Protein AF-U4TRA3-F1 (afdb_monomer)

Radius of gyration: 15.45 Å; Cα contacts (8 Å, |Δi|>4): 47; chains: 1; bounding box: 30×32×40 Å

Mean predicted aligned error: 4.51 Å

Nearest PDB structures (foldseek):
  8hkc-assembly1_E  TM=7.683E-01  e=1.034E-02  Escherichia coli K-12
  5e18-assembly1_F  TM=6.734E-01  e=4.552E-01  Thermus thermophilus HB8
  6lts-assembly1_F  TM=6.949E-01  e=6.388E-01  Thermus thermophilus HB8
  7l7b-assembly1_F  TM=5.993E-01  e=5.393E-01  Clostridia bacterium
  7mke-assembly1_L  TM=6.971E-01  e=2.623E+00  Escherichia coli

Secondary structure (DSSP, 8-state):
-PPPHHHHHHHHHHHHHHHHHHHHHHTS-HHHHHHHIIIIISSS----HHHHHHHTT--HHHHHHHHHHHHHHHHHHHT-

Sequence (80 aa):
MAITIADDRRLSNLERNKRVVQECLDNSDNQTITIIYELYIKQHPTLTLQGVADKVNLTPSAVKKRRAKFFEMMRAELGW

InterPro domains:
  IPR006523 Transcription activator RinA [TIGR01636] (1-79)

Solvent-accessible surface area (backbone atoms only — not comparable to full-atom values): 4644 Å² total; per-residue (Å²): 135,82,82,45,77,68,52,52,53,52,51,53,51,51,54,50,51,53,49,51,54,48,54,52,45,74,74,40,54,72,66,52,39,50,50,49,34,46,70,72,64,45,94,74,60,82,53,50,70,59,52,47,12,61,74,69,74,46,53,52,66,56,46,53,51,48,52,49,54,51,51,53,54,47,28,62,77,72,71,105

Structure (mmCIF, N/CA/C/O backbone):
data_AF-U4TRA3-F1
#
_entry.id   AF-U4TRA3-F1
#
loop_
_atom_site.group_PDB
_atom_site.id
_atom_site.type_symbol
_atom_site.label_atom_id
_atom_site.label_alt_id
_atom_site.label_comp_id
_atom_site.label_asym_id
_atom_site.label_entity_id
_atom_site.label_seq_id
_atom_site.pdbx_PDB_ins_code
_atom_site.Cartn_x
_atom_site.Cartn_y
_atom_site.Cartn_z
_atom_site.occupancy
_atom_site.B_iso_or_equiv
_atom_site.auth_seq_id
_atom_site.auth_comp_id
_atom_site.auth_asym_id
_atom_site.auth_atom_id
_atom_site.pdbx_PDB_model_num
ATOM 1 N N . MET A 1 1 ? -12.386 22.760 25.465 1.00 49.88 1 MET A N 1
ATOM 2 C CA . MET A 1 1 ? -12.793 22.139 24.189 1.00 49.88 1 MET A CA 1
ATOM 3 C C . MET A 1 1 ? -13.160 20.702 24.519 1.00 49.88 1 MET A C 1
ATOM 5 O O . MET A 1 1 ? -12.270 19.943 24.871 1.00 49.88 1 MET A O 1
ATOM 9 N N . ALA A 1 2 ? -14.453 20.385 24.604 1.00 64.12 2 ALA A N 1
ATOM 10 C CA . ALA A 1 2 ? -14.902 19.047 24.986 1.00 64.12 2 ALA A CA 1
ATOM 11 C C . ALA A 1 2 ? -14.916 18.169 23.732 1.00 64.12 2 ALA A C 1
ATOM 13 O O . ALA A 1 2 ? -15.637 18.483 22.787 1.00 64.12 2 ALA A O 1
ATOM 14 N N . ILE A 1 3 ? -14.090 17.123 23.709 1.00 64.12 3 ILE A N 1
ATOM 15 C CA . ILE A 1 3 ? -14.181 16.067 22.698 1.00 64.12 3 ILE A CA 1
ATOM 16 C C . ILE A 1 3 ? -15.537 15.391 22.920 1.00 64.12 3 ILE A C 1
ATOM 18 O O . ILE A 1 3 ? -15.858 14.994 24.041 1.00 64.12 3 ILE A O 1
ATOM 22 N N . THR A 1 4 ? -16.392 15.376 21.900 1.00 80.12 4 THR A N 1
ATOM 23 C CA . THR A 1 4 ? -17.720 14.762 22.015 1.00 80.12 4 THR A CA 1
ATOM 24 C C . THR A 1 4 ? -17.610 13.243 21.849 1.00 80.12 4 THR A C 1
ATOM 26 O O . THR A 1 4 ? -16.673 12.753 21.227 1.00 80.12 4 THR A O 1
ATOM 29 N N . ILE A 1 5 ? -18.595 12.469 22.322 1.00 78.69 5 ILE A N 1
ATOM 30 C CA . ILE A 1 5 ? -18.637 10.998 22.127 1.00 78.69 5 ILE A CA 1
ATOM 31 C C . ILE A 1 5 ? -18.508 10.617 20.637 1.00 78.69 5 ILE A C 1
ATOM 33 O O . ILE A 1 5 ? -17.960 9.570 20.283 1.00 78.69 5 ILE A O 1
ATOM 37 N N . ALA A 1 6 ? -19.015 11.469 19.742 1.00 79.88 6 ALA A N 1
ATOM 38 C CA . ALA A 1 6 ? -18.877 11.280 18.304 1.00 79.88 6 ALA A CA 1
ATOM 39 C C . ALA A 1 6 ? -17.421 11.444 17.836 1.00 79.88 6 ALA A C 1
ATOM 41 O O . ALA A 1 6 ? -16.968 10.668 16.994 1.00 79.88 6 ALA A O 1
ATOM 42 N N . ASP A 1 7 ? -16.690 12.409 18.392 1.00 85.19 7 ASP A N 1
ATOM 43 C CA . ASP A 1 7 ? -15.275 12.631 18.091 1.00 85.19 7 ASP A CA 1
ATOM 44 C C . ASP A 1 7 ? -14.409 11.481 18.624 1.00 85.19 7 ASP A C 1
ATOM 46 O O . ASP A 1 7 ? -13.566 10.975 17.883 1.00 85.19 7 ASP A O 1
ATOM 50 N N . ASP A 1 8 ? -14.694 10.978 19.830 1.00 87.00 8 ASP A N 1
ATOM 51 C CA . ASP A 1 8 ? -14.027 9.794 20.398 1.00 87.00 8 ASP A CA 1
ATOM 52 C C . ASP A 1 8 ? -14.217 8.554 19.515 1.00 87.00 8 ASP A C 1
ATOM 54 O O . ASP A 1 8 ? -13.264 7.833 19.210 1.00 87.00 8 ASP A O 1
ATOM 58 N N . ARG A 1 9 ? -15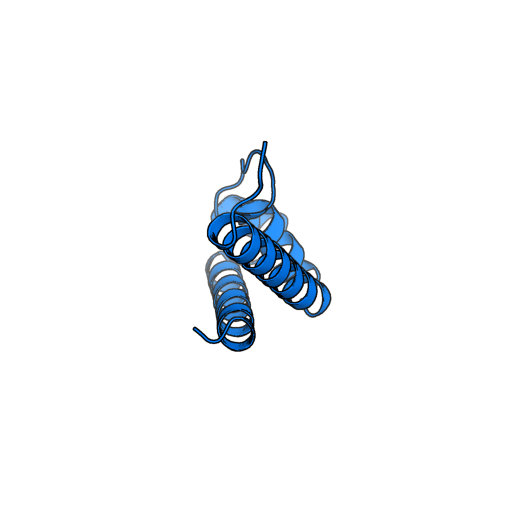.445 8.313 19.031 1.00 86.12 9 ARG A N 1
ATOM 59 C CA . ARG A 1 9 ? -15.725 7.195 18.116 1.00 86.12 9 ARG A CA 1
ATOM 60 C C . ARG A 1 9 ? -14.964 7.345 16.796 1.00 86.12 9 ARG A C 1
ATOM 62 O O . ARG A 1 9 ? -14.457 6.357 16.265 1.00 86.12 9 ARG A O 1
ATOM 69 N N . ARG A 1 10 ? -14.885 8.561 16.245 1.00 88.94 10 ARG A N 1
ATOM 70 C CA . ARG A 1 10 ? -14.132 8.828 15.007 1.00 88.94 10 ARG A CA 1
ATOM 71 C C . ARG A 1 10 ? -12.638 8.607 15.213 1.00 88.94 10 ARG A C 1
ATOM 73 O O . ARG A 1 10 ? -12.019 7.968 14.366 1.00 88.94 10 ARG A O 1
ATOM 80 N N . LEU A 1 11 ? -12.087 9.078 16.330 1.00 92.25 11 LEU A N 1
ATOM 81 C CA . LEU A 1 11 ? -10.683 8.885 16.678 1.00 92.25 11 LEU A CA 1
ATOM 82 C C . LEU A 1 11 ? -10.353 7.398 16.845 1.00 92.25 11 LEU A C 1
ATOM 84 O O . LEU A 1 11 ? -9.432 6.905 16.201 1.00 92.25 11 LEU A O 1
ATOM 88 N N . SER A 1 12 ? -11.166 6.661 17.606 1.00 91.44 12 SER A N 1
ATOM 89 C CA . SER A 1 12 ? -10.986 5.220 17.810 1.00 91.44 12 SER A CA 1
ATOM 90 C C . SER A 1 12 ? -11.020 4.433 16.492 1.00 91.44 12 SER A C 1
ATOM 92 O O . SER A 1 12 ? -10.192 3.550 16.263 1.00 91.44 12 SER A O 1
ATOM 94 N N . ASN A 1 13 ? -11.918 4.796 15.570 1.00 91.44 13 ASN A N 1
ATOM 95 C CA . ASN A 1 13 ? -11.963 4.187 14.240 1.00 91.44 13 ASN A CA 1
ATOM 96 C C . ASN A 1 13 ? -10.714 4.510 13.406 1.00 91.44 13 ASN A C 1
ATOM 98 O O . ASN A 1 13 ? -10.203 3.632 12.713 1.00 91.44 13 ASN A O 1
ATOM 102 N N . LEU A 1 14 ? -10.199 5.743 13.468 1.00 93.38 14 LEU A N 1
ATOM 103 C CA . LEU A 1 14 ? -8.958 6.113 12.779 1.00 93.38 14 LEU A CA 1
ATOM 104 C C . LEU A 1 14 ? -7.757 5.332 13.320 1.00 93.38 14 LEU A C 1
ATOM 106 O O . LEU A 1 14 ? -6.951 4.831 12.536 1.00 93.38 14 LEU A O 1
ATOM 110 N N . GLU A 1 15 ? -7.654 5.184 14.640 1.00 94.50 15 GLU A N 1
ATOM 111 C CA . GLU A 1 15 ? -6.603 4.393 15.284 1.00 94.50 15 GLU A CA 1
ATOM 112 C C . GLU A 1 15 ? -6.688 2.914 14.906 1.00 94.50 15 GLU A C 1
ATOM 114 O O . GLU A 1 15 ? -5.671 2.310 14.555 1.00 94.50 15 GLU A O 1
ATOM 119 N N . ARG A 1 16 ? -7.899 2.339 14.913 1.00 93.44 16 ARG A N 1
ATOM 120 C CA . ARG A 1 16 ? -8.136 0.965 14.457 1.00 93.44 16 ARG A CA 1
ATOM 121 C C . ARG A 1 16 ? -7.708 0.787 13.003 1.00 93.44 16 ARG A C 1
ATOM 123 O O . ARG A 1 16 ? -6.960 -0.138 12.707 1.00 93.44 16 ARG A O 1
ATOM 130 N N . ASN A 1 17 ? -8.139 1.677 12.112 1.00 93.50 17 ASN A N 1
ATOM 131 C CA . ASN A 1 17 ? -7.795 1.594 10.694 1.00 93.50 17 ASN A CA 1
ATOM 132 C C . ASN A 1 17 ? -6.281 1.696 10.483 1.00 93.50 17 ASN A C 1
ATOM 134 O O . ASN A 1 17 ? -5.712 0.912 9.730 1.00 93.50 17 ASN A O 1
ATOM 138 N N . LYS A 1 18 ? -5.614 2.619 11.188 1.00 94.31 18 LYS A N 1
ATOM 139 C CA . LYS A 1 18 ? -4.152 2.748 11.154 1.00 94.31 18 LYS A CA 1
ATOM 140 C C . LYS A 1 18 ? -3.463 1.458 11.608 1.00 94.31 18 LYS A C 1
ATOM 142 O O . LYS A 1 18 ? -2.509 1.037 10.960 1.00 94.31 18 LYS A O 1
ATOM 147 N N . ARG A 1 19 ? -3.942 0.836 12.691 1.00 95.50 19 ARG A N 1
ATOM 148 C CA . ARG A 1 19 ? -3.398 -0.431 13.202 1.00 95.50 19 ARG A CA 1
ATOM 149 C C . ARG A 1 19 ? -3.520 -1.548 12.168 1.00 95.50 19 ARG A C 1
ATOM 151 O O . ARG A 1 19 ? -2.517 -2.168 11.850 1.00 95.50 19 ARG A O 1
ATOM 158 N N . VAL A 1 20 ? -4.706 -1.732 11.591 1.00 94.81 20 VAL A N 1
ATOM 159 C CA . VAL A 1 20 ? -4.948 -2.777 10.583 1.00 94.81 20 VAL A CA 1
ATOM 160 C C . VAL A 1 20 ? -4.079 -2.576 9.339 1.00 94.81 20 VAL A C 1
ATOM 162 O O . VAL A 1 20 ? -3.500 -3.531 8.827 1.00 94.81 20 VAL A O 1
ATOM 165 N N . VAL A 1 21 ? -3.934 -1.333 8.862 1.00 94.56 21 VAL A N 1
ATOM 166 C CA . VAL A 1 21 ? -3.032 -1.023 7.739 1.00 94.56 21 VAL A CA 1
ATOM 167 C C . VAL A 1 21 ? -1.590 -1.407 8.076 1.00 94.56 21 VAL A C 1
ATOM 169 O O . VAL A 1 21 ? -0.915 -1.994 7.232 1.00 94.56 21 VAL A O 1
ATOM 172 N N . GLN A 1 22 ? -1.126 -1.104 9.291 1.00 95.31 22 GLN A N 1
ATOM 173 C CA . GLN A 1 22 ? 0.225 -1.453 9.730 1.00 95.31 22 GLN A CA 1
ATOM 174 C C . GLN A 1 22 ? 0.421 -2.972 9.801 1.00 95.31 22 GLN A C 1
ATOM 176 O O . GLN A 1 22 ? 1.373 -3.478 9.222 1.00 95.31 22 GLN A O 1
ATOM 181 N N . GLU A 1 23 ? -0.513 -3.709 10.402 1.00 95.19 23 GLU A N 1
ATOM 182 C CA . GLU A 1 23 ? -0.465 -5.176 10.471 1.00 95.19 23 GLU A CA 1
ATOM 183 C C . GLU A 1 23 ? -0.465 -5.815 9.072 1.00 95.19 23 GLU A C 1
ATOM 185 O O . GLU A 1 23 ? 0.277 -6.763 8.809 1.00 95.19 23 GLU A O 1
ATOM 190 N N . CYS A 1 24 ? -1.241 -5.274 8.128 1.00 95.75 24 CYS A N 1
ATOM 191 C CA . CYS A 1 24 ? -1.224 -5.731 6.737 1.00 95.75 24 CYS A CA 1
ATOM 192 C C . CYS A 1 24 ? 0.136 -5.491 6.063 1.00 95.75 24 CYS A C 1
ATOM 194 O O . CYS A 1 24 ? 0.583 -6.320 5.266 1.00 95.75 24 CYS A O 1
ATOM 196 N N . LEU A 1 25 ? 0.790 -4.361 6.348 1.00 96.00 25 LEU A N 1
ATOM 197 C CA . LEU A 1 25 ? 2.127 -4.055 5.834 1.00 96.00 25 LEU A CA 1
ATOM 198 C C . LEU A 1 25 ? 3.183 -4.972 6.452 1.00 96.00 25 LEU A C 1
ATOM 200 O O . LEU A 1 25 ? 4.004 -5.505 5.711 1.00 96.00 25 LEU A O 1
ATOM 204 N N . ASP A 1 26 ? 3.122 -5.207 7.761 1.00 95.38 26 ASP A N 1
ATOM 205 C CA . ASP A 1 26 ? 4.076 -6.050 8.490 1.00 95.38 26 ASP A CA 1
ATOM 206 C C . ASP A 1 26 ? 4.022 -7.515 8.017 1.00 95.38 26 ASP A C 1
ATOM 208 O O . ASP A 1 26 ? 5.044 -8.197 7.965 1.00 95.38 26 ASP A O 1
ATOM 212 N N . ASN A 1 27 ? 2.842 -7.981 7.595 1.00 94.31 27 ASN A N 1
ATOM 213 C CA . ASN A 1 27 ? 2.635 -9.316 7.023 1.00 94.31 27 ASN A CA 1
ATOM 214 C C . ASN A 1 27 ? 2.865 -9.394 5.499 1.00 94.31 27 ASN A C 1
ATOM 216 O O . ASN A 1 27 ? 2.691 -10.457 4.894 1.00 94.31 27 ASN A O 1
ATOM 220 N N . SER A 1 28 ? 3.225 -8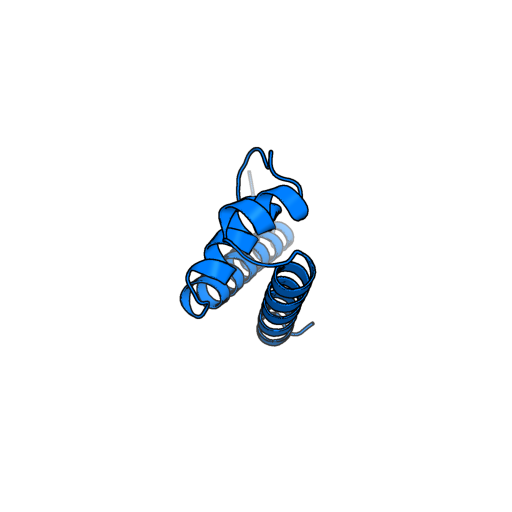.285 4.849 1.00 95.81 28 SER A N 1
ATOM 221 C CA . SER A 1 28 ? 3.453 -8.226 3.403 1.00 95.81 28 SER A CA 1
ATOM 222 C C . SER A 1 28 ? 4.931 -8.374 3.043 1.00 95.81 28 SER A C 1
ATOM 224 O O . SER A 1 28 ? 5.831 -8.014 3.793 1.00 95.81 28 SER A O 1
ATOM 226 N N . ASP A 1 29 ? 5.208 -8.868 1.835 1.00 96.00 29 ASP A N 1
ATOM 227 C CA . ASP A 1 29 ? 6.577 -8.926 1.327 1.00 96.00 29 ASP A CA 1
ATOM 228 C C . ASP A 1 29 ? 7.107 -7.534 0.939 1.00 96.00 29 ASP A C 1
ATOM 230 O O . ASP A 1 29 ? 6.343 -6.640 0.568 1.00 96.00 29 ASP A O 1
ATOM 234 N N . ASN A 1 30 ? 8.434 -7.366 0.951 1.00 96.19 30 ASN A N 1
ATOM 235 C CA . ASN A 1 30 ? 9.096 -6.069 0.747 1.00 96.19 30 ASN A CA 1
ATOM 236 C C . ASN A 1 30 ? 8.686 -5.357 -0.562 1.00 96.19 30 ASN A C 1
ATOM 238 O O . ASN A 1 30 ? 8.578 -4.131 -0.620 1.00 96.19 30 ASN A O 1
ATOM 242 N N . GLN A 1 31 ? 8.407 -6.122 -1.623 1.00 96.25 31 GLN A N 1
ATOM 243 C CA . GLN A 1 31 ? 7.941 -5.565 -2.896 1.00 96.25 31 GLN A CA 1
ATOM 244 C C . GLN A 1 31 ? 6.533 -4.983 -2.753 1.00 96.25 31 GLN A C 1
ATOM 246 O O . GLN A 1 31 ? 6.272 -3.870 -3.204 1.00 96.25 31 GLN A O 1
ATOM 251 N N . THR A 1 32 ? 5.632 -5.711 -2.092 1.00 97.06 32 THR A N 1
ATOM 252 C CA . THR A 1 32 ? 4.267 -5.253 -1.805 1.00 97.06 32 THR A CA 1
ATOM 253 C C . THR A 1 32 ? 4.276 -4.028 -0.889 1.00 97.06 32 THR A C 1
ATOM 255 O O . THR A 1 32 ? 3.590 -3.056 -1.200 1.00 97.06 32 THR A O 1
ATOM 258 N N . ILE A 1 33 ? 5.112 -4.008 0.156 1.00 97.56 33 ILE A N 1
ATOM 259 C CA . ILE A 1 33 ? 5.299 -2.829 1.020 1.00 97.56 33 ILE A CA 1
ATOM 260 C C . ILE A 1 33 ? 5.730 -1.617 0.185 1.00 97.56 33 ILE A C 1
ATOM 262 O O . ILE A 1 33 ? 5.110 -0.558 0.268 1.00 97.56 33 ILE A O 1
ATOM 266 N N . THR A 1 34 ? 6.740 -1.779 -0.676 1.00 97.19 34 THR A N 1
ATOM 267 C CA . THR A 1 34 ? 7.232 -0.697 -1.546 1.00 97.19 34 THR A CA 1
ATOM 268 C C . THR A 1 34 ? 6.140 -0.182 -2.487 1.00 97.19 34 THR A C 1
ATOM 270 O O . THR A 1 34 ? 5.979 1.029 -2.642 1.00 97.19 34 THR A O 1
ATOM 273 N N . ILE A 1 35 ? 5.357 -1.087 -3.086 1.00 97.19 35 ILE A N 1
ATOM 274 C CA . ILE A 1 35 ? 4.232 -0.737 -3.962 1.00 97.19 35 ILE A CA 1
ATOM 275 C C . ILE A 1 35 ? 3.195 0.102 -3.210 1.00 97.19 35 ILE A C 1
ATOM 277 O O . ILE A 1 35 ? 2.775 1.146 -3.708 1.00 97.19 35 ILE A O 1
ATOM 281 N N . ILE A 1 36 ? 2.763 -0.349 -2.030 1.00 97.19 36 ILE A N 1
ATOM 282 C CA . ILE A 1 36 ? 1.736 0.350 -1.250 1.00 97.19 36 ILE A CA 1
ATOM 283 C C . ILE A 1 36 ? 2.264 1.693 -0.747 1.00 97.19 36 ILE A C 1
ATOM 285 O O . ILE A 1 36 ? 1.553 2.695 -0.825 1.00 97.19 36 ILE A O 1
ATOM 289 N N . TYR A 1 37 ? 3.521 1.742 -0.307 1.00 96.69 37 TYR A N 1
ATOM 290 C CA . TYR A 1 37 ? 4.127 2.971 0.180 1.00 96.69 37 TYR A CA 1
ATOM 291 C C . TYR A 1 37 ? 4.194 4.053 -0.901 1.00 96.69 37 TYR A C 1
ATOM 293 O O . TYR A 1 37 ? 3.697 5.159 -0.688 1.00 96.69 37 TYR A O 1
ATOM 301 N N . GLU A 1 38 ? 4.753 3.736 -2.073 1.00 96.44 38 GLU A N 1
ATOM 302 C CA . GLU A 1 38 ? 4.918 4.709 -3.161 1.00 96.44 38 GLU A CA 1
ATOM 303 C C . GLU A 1 38 ? 3.587 5.197 -3.738 1.00 96.44 38 GLU A C 1
ATOM 305 O O . GLU A 1 38 ? 3.506 6.345 -4.172 1.00 96.44 38 GLU A O 1
ATOM 310 N N . LEU A 1 39 ? 2.552 4.348 -3.744 1.00 95.06 39 LEU A N 1
ATOM 311 C CA . LEU A 1 39 ? 1.248 4.691 -4.315 1.00 95.06 39 LEU A CA 1
ATOM 312 C C . LEU A 1 39 ? 0.302 5.390 -3.330 1.00 95.06 39 LEU A C 1
ATOM 314 O O . LEU A 1 39 ? -0.521 6.185 -3.779 1.00 95.06 39 LEU A O 1
ATOM 318 N N . TYR A 1 40 ? 0.366 5.074 -2.031 1.00 94.25 40 TYR A N 1
ATOM 319 C CA . TYR A 1 40 ? -0.684 5.460 -1.074 1.00 94.25 40 TYR A CA 1
ATOM 320 C C . TYR A 1 40 ? -0.194 6.153 0.201 1.00 94.25 40 TYR A C 1
ATOM 322 O O . TYR A 1 40 ? -0.947 6.940 0.766 1.00 94.25 40 TYR A O 1
ATOM 330 N N . ILE A 1 41 ? 1.019 5.863 0.684 1.00 93.25 41 ILE A N 1
ATOM 331 C CA . ILE A 1 41 ? 1.490 6.355 1.998 1.00 93.25 41 ILE A CA 1
ATOM 332 C C . ILE A 1 41 ? 2.406 7.568 1.848 1.00 93.25 41 ILE A C 1
ATOM 334 O O . ILE A 1 41 ? 2.393 8.474 2.681 1.00 93.25 41 ILE A O 1
ATOM 338 N N . LYS A 1 42 ? 3.219 7.592 0.792 1.00 94.44 42 LYS A N 1
ATOM 339 C CA . LYS A 1 42 ? 4.151 8.680 0.518 1.00 94.44 42 LYS A CA 1
ATOM 340 C C . LYS A 1 42 ? 3.399 10.009 0.431 1.00 94.44 42 LYS A C 1
ATOM 342 O O . LYS A 1 42 ? 2.465 10.141 -0.349 1.00 94.44 42 LYS A O 1
ATOM 347 N N . GLN A 1 43 ? 3.844 11.009 1.194 1.00 91.25 43 GLN A N 1
ATOM 348 C CA . GLN A 1 43 ? 3.180 12.318 1.303 1.00 91.25 43 GLN A CA 1
ATOM 349 C C . GLN A 1 43 ? 2.988 13.019 -0.053 1.00 91.25 43 GLN A C 1
ATOM 351 O O . GLN A 1 43 ? 1.976 13.676 -0.285 1.00 91.25 43 GLN A O 1
ATOM 356 N N . HIS A 1 44 ? 3.954 12.847 -0.957 1.00 92.44 44 HIS A N 1
ATOM 357 C CA . HIS A 1 44 ? 3.917 13.362 -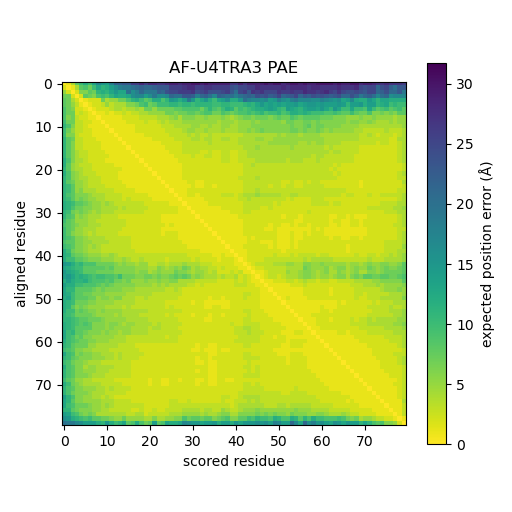2.322 1.00 92.44 44 HIS A CA 1
ATOM 358 C C . HIS A 1 44 ? 4.206 12.213 -3.303 1.00 92.44 44 HIS A C 1
ATOM 360 O O . HIS A 1 44 ? 5.367 11.996 -3.670 1.00 92.44 44 HIS A O 1
ATOM 366 N N . PRO A 1 45 ? 3.185 11.423 -3.690 1.00 90.69 45 PRO A N 1
ATOM 367 C CA . PRO A 1 45 ? 3.340 10.347 -4.661 1.00 90.69 45 PRO A CA 1
ATOM 368 C C . PRO A 1 45 ? 3.718 10.930 -6.024 1.00 90.69 45 PRO A C 1
ATOM 370 O O . PRO A 1 45 ? 2.936 11.636 -6.654 1.00 90.69 45 PRO A O 1
ATOM 373 N N . THR A 1 46 ? 4.939 10.656 -6.475 1.00 93.00 46 THR A N 1
ATOM 374 C CA . THR A 1 46 ? 5.456 11.128 -7.771 1.00 93.00 46 THR A CA 1
ATOM 375 C C . THR A 1 46 ? 5.448 10.045 -8.841 1.00 93.00 46 THR A C 1
ATOM 377 O O . THR A 1 46 ? 5.564 10.343 -10.027 1.00 93.00 46 THR A O 1
ATOM 380 N N . LEU A 1 47 ? 5.337 8.780 -8.431 1.00 93.62 47 LEU A N 1
ATOM 381 C CA . LEU A 1 47 ? 5.388 7.645 -9.336 1.00 93.62 47 LEU A CA 1
ATOM 382 C C . LEU A 1 47 ? 3.983 7.242 -9.766 1.00 93.62 47 LEU A C 1
ATOM 384 O O . LEU A 1 47 ? 3.077 7.067 -8.954 1.00 93.62 47 LEU A O 1
ATOM 388 N N . THR A 1 48 ? 3.826 7.040 -11.070 1.00 94.62 48 THR A N 1
ATOM 389 C CA . THR A 1 48 ? 2.661 6.347 -11.617 1.00 94.62 48 THR A CA 1
ATOM 390 C C . THR A 1 48 ? 2.766 4.852 -11.319 1.00 94.62 48 THR A C 1
ATOM 392 O O . THR A 1 48 ? 3.820 4.348 -10.932 1.00 94.62 48 THR A O 1
ATOM 395 N N . LEU A 1 49 ? 1.693 4.099 -11.568 1.00 93.88 49 LEU A N 1
ATOM 396 C CA . LEU A 1 49 ? 1.732 2.637 -11.484 1.00 93.88 49 LEU A CA 1
ATOM 397 C C . LEU A 1 49 ? 2.879 2.034 -12.323 1.00 93.88 49 LEU A C 1
ATOM 399 O O . LEU A 1 49 ? 3.517 1.086 -11.874 1.00 93.88 49 LEU A O 1
ATOM 403 N N . GLN A 1 50 ? 3.142 2.593 -13.512 1.00 95.62 50 GLN A N 1
ATOM 404 C CA . GLN A 1 50 ? 4.270 2.183 -14.351 1.00 95.62 50 GLN A CA 1
ATOM 405 C C . GLN A 1 50 ? 5.603 2.503 -13.668 1.00 95.62 50 GLN A C 1
ATOM 407 O O . GLN A 1 50 ? 6.428 1.613 -13.523 1.00 95.62 50 GLN A O 1
ATOM 412 N N . GLY A 1 51 ? 5.773 3.727 -13.157 1.00 96.50 51 GLY A N 1
ATOM 413 C CA . GLY A 1 51 ? 7.004 4.115 -12.463 1.00 96.50 51 GLY A CA 1
ATOM 414 C C . GLY A 1 51 ? 7.285 3.278 -11.210 1.00 96.50 51 GLY A C 1
ATOM 415 O O . GLY A 1 51 ? 8.436 2.972 -10.910 1.00 96.50 51 GLY A O 1
ATOM 416 N N . VAL A 1 52 ? 6.243 2.849 -10.491 1.00 97.00 52 VAL A N 1
ATOM 417 C CA . VAL A 1 52 ? 6.390 1.894 -9.383 1.00 97.00 52 VAL A CA 1
ATOM 418 C C . VAL A 1 52 ? 6.797 0.517 -9.897 1.00 97.00 52 VAL A C 1
ATOM 420 O O . VAL A 1 52 ? 7.676 -0.095 -9.301 1.00 97.00 52 VAL A O 1
ATOM 423 N N . ALA A 1 53 ? 6.198 0.042 -10.992 1.00 97.19 53 ALA A N 1
ATOM 424 C CA . ALA A 1 53 ? 6.543 -1.236 -11.615 1.00 97.19 53 ALA A CA 1
ATOM 425 C C . ALA A 1 53 ? 8.020 -1.288 -12.028 1.00 97.19 53 ALA A C 1
ATOM 427 O O . ALA A 1 53 ? 8.712 -2.245 -11.677 1.00 97.19 53 ALA A O 1
ATOM 428 N N . ASP A 1 54 ? 8.513 -0.215 -12.646 1.00 96.81 54 ASP A N 1
ATOM 429 C CA . ASP A 1 54 ? 9.918 -0.066 -13.018 1.00 96.81 54 ASP A CA 1
ATOM 430 C C . ASP A 1 54 ? 10.816 -0.066 -11.767 1.00 96.81 54 ASP A C 1
ATOM 432 O O . ASP A 1 54 ? 11.802 -0.797 -11.709 1.00 96.81 54 ASP A O 1
ATOM 436 N N . LYS A 1 55 ? 10.436 0.670 -10.710 1.00 95.81 55 LYS A N 1
ATOM 437 C CA . LYS A 1 55 ? 11.191 0.733 -9.443 1.00 95.81 55 LYS A CA 1
ATOM 438 C C . LYS A 1 55 ? 11.342 -0.627 -8.761 1.00 95.81 55 LYS A C 1
ATOM 440 O O . LYS A 1 55 ? 12.376 -0.898 -8.154 1.00 95.81 55 LYS A O 1
ATOM 445 N N . VAL A 1 56 ? 10.306 -1.459 -8.813 1.00 96.06 56 VAL A N 1
ATOM 446 C CA . VAL A 1 56 ? 10.305 -2.772 -8.157 1.00 96.06 56 VAL A CA 1
ATOM 447 C C . VAL A 1 56 ? 10.709 -3.912 -9.104 1.00 96.06 56 VAL A C 1
ATOM 449 O O . VAL A 1 56 ? 10.727 -5.066 -8.693 1.00 96.06 56 VAL A O 1
ATOM 452 N N . ASN A 1 57 ? 11.088 -3.606 -10.351 1.00 96.69 57 ASN A N 1
ATOM 453 C CA . ASN A 1 57 ? 11.435 -4.581 -11.392 1.00 96.69 57 ASN A CA 1
ATOM 454 C C . ASN A 1 57 ? 10.328 -5.626 -11.641 1.00 96.69 57 ASN A C 1
ATOM 456 O O . ASN A 1 57 ? 10.593 -6.819 -11.800 1.00 96.69 57 ASN A O 1
ATOM 460 N N . LEU A 1 58 ? 9.067 -5.185 -11.668 1.00 95.88 58 LEU A N 1
ATOM 461 C CA . LEU A 1 58 ? 7.907 -6.028 -11.963 1.00 95.88 58 LEU A CA 1
ATOM 462 C C . LEU A 1 58 ? 7.123 -5.479 -13.152 1.00 95.88 58 LEU A C 1
ATOM 464 O O . LEU A 1 58 ? 7.211 -4.309 -13.502 1.00 95.88 58 LEU A O 1
ATOM 468 N N . THR A 1 59 ? 6.274 -6.314 -13.749 1.00 97.25 59 THR A N 1
ATOM 469 C CA . THR A 1 59 ? 5.312 -5.822 -14.739 1.00 97.25 59 THR A CA 1
ATOM 470 C C . THR A 1 59 ? 4.189 -5.029 -14.054 1.00 97.25 59 THR A C 1
ATOM 472 O O . THR A 1 59 ? 3.792 -5.358 -12.928 1.00 97.25 59 THR A O 1
ATOM 475 N N . PRO A 1 60 ? 3.574 -4.043 -14.732 1.00 96.38 60 PRO A N 1
ATOM 476 C CA . PRO A 1 60 ? 2.439 -3.296 -14.180 1.00 96.38 60 PRO A CA 1
ATOM 477 C C . PRO A 1 60 ? 1.277 -4.200 -13.760 1.00 96.38 60 PRO A C 1
ATOM 479 O O . PRO A 1 60 ? 0.604 -3.944 -12.763 1.00 96.38 60 PRO A O 1
ATOM 482 N N . SER A 1 61 ? 1.051 -5.294 -14.490 1.00 97.25 61 SER A N 1
ATOM 483 C CA . SER A 1 61 ? 0.043 -6.303 -14.153 1.00 97.25 61 SER A CA 1
ATOM 484 C C . SER A 1 61 ? 0.362 -7.024 -12.841 1.00 97.25 61 SER A C 1
ATOM 486 O O . SER A 1 61 ? -0.538 -7.233 -12.025 1.00 97.25 61 SER A O 1
ATOM 488 N N . ALA A 1 62 ? 1.632 -7.358 -12.593 1.00 96.75 62 ALA A N 1
ATOM 489 C CA . ALA A 1 62 ? 2.057 -7.954 -11.329 1.00 96.75 62 ALA A CA 1
ATOM 490 C C . ALA A 1 62 ? 1.885 -6.973 -10.157 1.00 96.75 62 ALA A C 1
ATOM 492 O O . ALA A 1 62 ? 1.370 -7.365 -9.109 1.00 96.75 62 ALA A O 1
ATOM 493 N N . VAL A 1 63 ? 2.213 -5.691 -10.355 1.00 97.12 63 VAL A N 1
ATOM 494 C CA . VAL A 1 63 ? 1.959 -4.629 -9.366 1.00 97.12 63 VAL A CA 1
ATOM 495 C C . VAL A 1 63 ? 0.465 -4.507 -9.061 1.00 97.12 63 VAL A C 1
ATOM 497 O O . VAL A 1 63 ? 0.077 -4.524 -7.893 1.00 97.12 63 VAL A O 1
ATOM 500 N N . LYS A 1 64 ? -0.399 -4.464 -10.089 1.00 96.88 64 LYS A N 1
ATOM 501 C CA . LYS A 1 64 ? -1.865 -4.432 -9.908 1.00 96.88 64 LYS A CA 1
ATOM 502 C C . LYS A 1 64 ? -2.362 -5.625 -9.098 1.00 96.88 64 LYS A C 1
ATOM 504 O O . LYS A 1 64 ? -3.181 -5.435 -8.202 1.00 96.88 64 LYS A O 1
ATOM 509 N N . LYS A 1 65 ? -1.869 -6.832 -9.393 1.00 97.06 65 LYS A N 1
ATOM 510 C CA . LYS 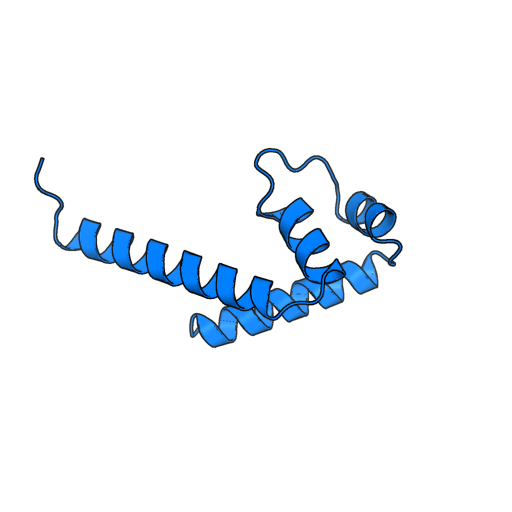A 1 65 ? -2.270 -8.062 -8.696 1.00 97.06 65 LYS A CA 1
ATOM 511 C C . LYS A 1 65 ? -1.853 -8.045 -7.224 1.00 97.06 65 LYS A C 1
ATOM 513 O O . LYS A 1 65 ? -2.673 -8.355 -6.366 1.00 97.06 65 LYS A O 1
ATOM 518 N N . ARG A 1 66 ? -0.610 -7.653 -6.926 1.00 96.44 66 ARG A N 1
ATOM 519 C CA . ARG A 1 66 ? -0.105 -7.528 -5.545 1.00 96.44 66 ARG A CA 1
ATOM 520 C C . ARG A 1 66 ? -0.898 -6.497 -4.752 1.00 96.44 66 ARG A C 1
ATOM 522 O O . ARG A 1 66 ? -1.363 -6.791 -3.658 1.00 96.44 66 ARG A O 1
ATOM 529 N N . ARG A 1 67 ? -1.138 -5.334 -5.358 1.00 95.94 67 ARG A N 1
ATOM 530 C CA . ARG A 1 67 ? -1.974 -4.274 -4.794 1.00 95.94 67 ARG A CA 1
ATOM 531 C C . ARG A 1 67 ? -3.393 -4.756 -4.496 1.00 95.94 67 ARG A C 1
ATOM 533 O O . ARG A 1 67 ? -3.894 -4.511 -3.410 1.00 95.94 67 ARG A O 1
ATOM 540 N N . ALA A 1 68 ? -4.035 -5.445 -5.441 1.00 96.31 68 ALA A N 1
ATOM 541 C CA . ALA A 1 68 ? -5.373 -5.995 -5.235 1.00 96.31 68 ALA A CA 1
ATOM 542 C C . ALA A 1 68 ? -5.389 -6.982 -4.061 1.00 96.31 68 ALA A C 1
ATOM 544 O O . ALA A 1 68 ? -6.203 -6.833 -3.160 1.00 96.31 68 ALA A O 1
ATOM 545 N N . LYS A 1 69 ? -4.430 -7.917 -4.013 1.00 95.94 69 LYS A N 1
ATOM 546 C CA . LYS A 1 69 ? -4.303 -8.867 -2.901 1.00 95.94 69 LYS A CA 1
ATOM 547 C C . LYS A 1 69 ? -4.120 -8.161 -1.551 1.00 95.94 69 LYS A C 1
ATOM 549 O O . LYS A 1 69 ? -4.735 -8.576 -0.579 1.00 95.94 69 LYS A O 1
ATOM 554 N N . PHE A 1 70 ? -3.319 -7.095 -1.495 1.00 96.19 70 PHE A N 1
ATOM 555 C CA . PHE A 1 70 ? -3.162 -6.283 -0.286 1.00 96.19 70 PHE A CA 1
ATOM 556 C C . PHE A 1 70 ? -4.493 -5.685 0.181 1.00 96.19 70 PHE A C 1
ATOM 558 O O . PHE A 1 70 ? -4.851 -5.817 1.347 1.00 96.19 70 PHE A O 1
ATOM 565 N N . PHE A 1 71 ? -5.258 -5.08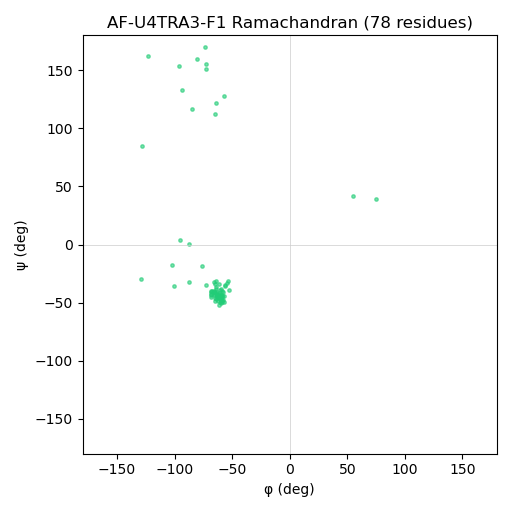2 -0.733 1.00 95.06 71 PHE A N 1
ATOM 566 C CA . PHE A 1 71 ? -6.565 -4.520 -0.392 1.00 95.06 71 PHE A CA 1
ATOM 567 C C . PHE A 1 71 ? -7.583 -5.580 0.035 1.00 95.06 71 PHE A C 1
ATOM 569 O O . PHE A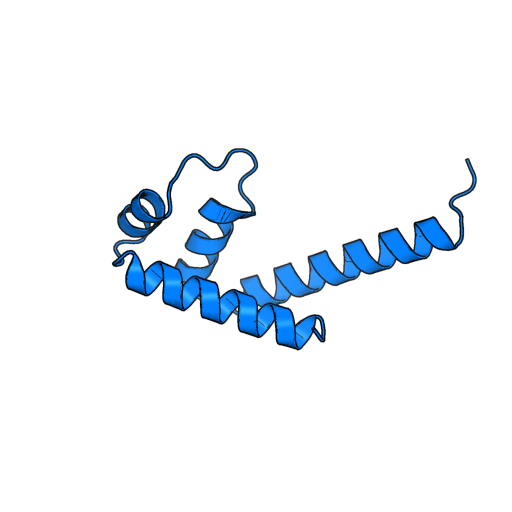 1 71 ? -8.380 -5.296 0.921 1.00 95.06 71 PHE A O 1
ATOM 576 N N . GLU A 1 72 ? -7.549 -6.786 -0.534 1.00 95.12 72 GLU A N 1
ATOM 577 C CA . GLU A 1 72 ? -8.406 -7.891 -0.079 1.00 95.12 72 GLU A CA 1
ATOM 578 C C . GLU A 1 72 ? -8.070 -8.328 1.355 1.00 95.12 72 GLU A C 1
ATOM 580 O O . GLU A 1 72 ? -8.976 -8.494 2.166 1.00 95.12 72 GLU A O 1
ATOM 585 N N . MET A 1 73 ? -6.781 -8.434 1.709 1.00 93.25 73 MET A N 1
ATOM 586 C CA . MET A 1 73 ? -6.372 -8.720 3.095 1.00 93.25 73 MET A CA 1
ATOM 587 C C . MET A 1 73 ? -6.846 -7.616 4.046 1.00 93.25 73 MET A C 1
ATOM 589 O O . MET A 1 73 ? -7.458 -7.891 5.071 1.00 93.25 73 MET A O 1
ATOM 593 N N . MET A 1 74 ? -6.645 -6.356 3.659 1.00 93.88 74 MET A N 1
ATOM 594 C CA . MET A 1 74 ? -7.061 -5.212 4.467 1.00 93.88 74 MET A CA 1
ATOM 595 C C . MET A 1 74 ? -8.587 -5.139 4.643 1.00 93.88 74 MET A C 1
ATOM 597 O O . MET A 1 74 ? -9.058 -4.775 5.717 1.00 93.88 74 MET A O 1
ATOM 601 N N . ARG A 1 75 ? -9.374 -5.493 3.616 1.00 93.19 75 ARG A N 1
ATOM 602 C CA . ARG A 1 75 ? -10.845 -5.576 3.702 1.00 93.19 75 ARG A CA 1
ATOM 603 C C . ARG A 1 75 ? -11.300 -6.643 4.687 1.00 93.19 75 ARG A C 1
ATOM 605 O O . ARG A 1 75 ? -12.160 -6.354 5.515 1.00 93.19 75 ARG A O 1
ATOM 612 N N . ALA A 1 76 ? -10.68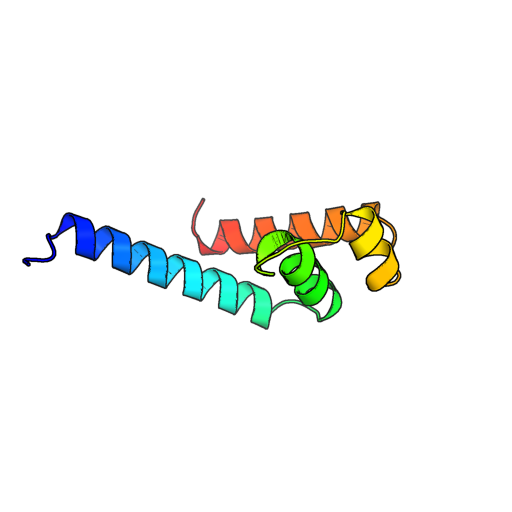9 -7.827 4.634 1.00 91.88 76 ALA A N 1
ATOM 613 C CA . ALA A 1 76 ? -11.003 -8.917 5.551 1.00 91.88 76 ALA A CA 1
ATOM 614 C C . ALA A 1 76 ? -10.782 -8.509 7.020 1.00 91.88 76 ALA A C 1
ATOM 616 O O . ALA A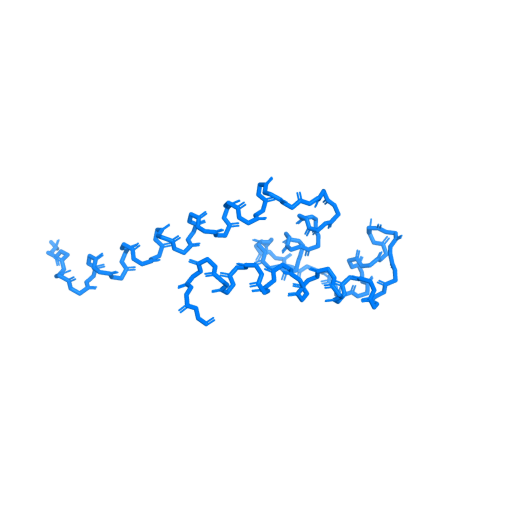 1 76 ? -11.655 -8.739 7.852 1.00 91.88 76 ALA A O 1
ATOM 617 N N . GLU A 1 77 ? -9.673 -7.827 7.321 1.00 90.25 77 GLU A N 1
ATOM 618 C CA . GLU A 1 77 ? -9.349 -7.359 8.680 1.00 90.25 77 GLU A CA 1
ATOM 619 C C . GLU A 1 77 ? -10.224 -6.177 9.147 1.00 90.25 77 GLU A C 1
ATOM 621 O O 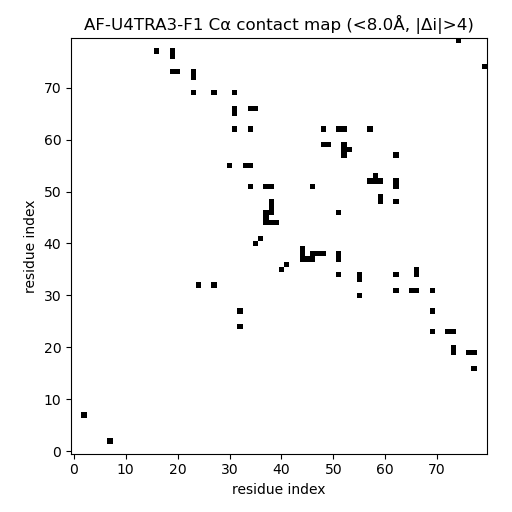. GLU A 1 77 ? -10.588 -6.055 10.323 1.00 90.25 77 GLU A O 1
ATOM 626 N N . LEU A 1 78 ? -10.603 -5.285 8.226 1.00 88.38 78 LEU A N 1
ATOM 627 C CA . LEU A 1 78 ? -11.519 -4.178 8.519 1.00 88.38 78 LEU A CA 1
ATOM 628 C C . LEU A 1 78 ? -12.985 -4.627 8.637 1.00 88.38 78 LEU A C 1
ATOM 630 O O . LEU A 1 78 ? -13.785 -3.900 9.231 1.00 88.38 78 LEU A O 1
ATOM 634 N N . GLY A 1 79 ? -13.331 -5.809 8.118 1.00 84.12 79 GLY A N 1
ATOM 635 C CA . GLY A 1 79 ? -14.686 -6.361 8.124 1.00 84.12 79 GLY A CA 1
ATOM 636 C C . GLY A 1 79 ? -15.620 -5.700 7.107 1.00 84.12 79 GLY A C 1
ATOM 637 O O . GLY A 1 79 ? -16.773 -5.427 7.442 1.00 84.12 79 GLY A O 1
ATOM 638 N N . TRP A 1 80 ? -15.106 -5.384 5.913 1.00 68.00 80 TRP A N 1
ATOM 639 C CA . TRP A 1 80 ? -15.844 -4.762 4.801 1.00 68.00 80 TRP A CA 1
ATOM 640 C C . TRP A 1 80 ? -16.075 -5.728 3.642 1.00 68.00 80 TRP A C 1
ATOM 642 O O . TRP A 1 80 ? -15.129 -6.473 3.304 1.00 68.00 80 TRP A O 1
#

pLDDT: mean 92.19, std 8.23, range [49.88, 97.56]

Foldseek 3Di:
DDCDPVNVVVVVLVVLLVVLLVVLLVPDDPLLVQLCCLPPVPPDNPDDLVRSCVVSVHDSVVSVVSPVVSVVSSCVSSVD

Organism: NCBI:txid1231336